Protein AF-B9TQS8-F1 (afdb_monomer)

Nearest PDB structures (foldseek):
  2ict-assembly1_A  TM=6.289E-01  e=6.916E-02  Escherichia coli CFT073
  7csy-assembly1_A  TM=6.172E-01  e=6.916E-02  Pseudomonas aeruginosa PAO1
  2icp-assembly1_A  TM=6.953E-01  e=1.410E-01  Escherichia coli CFT073
  1adr-assembly1_A  TM=7.650E-01  e=1.958E-01  Lederbergvirus P22
  3trb-assembly1_A  TM=6.289E-01  e=1.196E-01  Coxiella burnetii

Secondary structure (DSSP, 8-state):
-------PPPP-HHHHHHHHHTT-SSHHHHHHHHT--HHHHHHHHTTSS---HHHHHHHHHHH---HHHHHHHHHHHHHHHHHHHHHHHS---

InterPro domains:
  IPR001387 Cro/C1-type, helix-turn-helix domain [PF01381] (30-70)
  IPR001387 Cro/C1-type, helix-turn-helix domain [PS50943] (30-70)
  IPR010982 Lambda repressor-like, DNA-binding domain superfamily [G3DSA:1.10.260.40] (19-79)
  IPR010982 Lambda repressor-like, DNA-binding domain superfamily [SSF47413] (17-71)

Foldseek 3Di:
DDDPPPDDQADAQLVVCLCVVVVNPDLVSVCVQLVNDSVQVNCVRVVNDQCDPSSLVSSCVSRVDPSVVSVVSSVVRVVVVVVVVVVVVPPDD

Structure (mmCIF, N/CA/C/O backbone):
data_AF-B9TQS8-F1
#
_entry.id   AF-B9TQS8-F1
#
loop_
_atom_site.group_PDB
_atom_site.id
_atom_site.type_symbol
_atom_site.label_atom_id
_atom_site.label_alt_id
_atom_site.label_comp_id
_atom_site.label_asym_id
_atom_site.label_entity_id
_atom_site.label_seq_id
_atom_site.pdbx_PDB_ins_code
_atom_site.Cartn_x
_atom_site.Cartn_y
_atom_site.Cartn_z
_atom_site.occupancy
_atom_site.B_iso_or_equiv
_atom_site.auth_seq_id
_atom_site.auth_comp_id
_atom_site.auth_asym_id
_atom_site.auth_atom_id
_atom_site.pdbx_PDB_model_num
ATOM 1 N N . MET A 1 1 ? -6.382 29.976 -8.752 1.00 38.97 1 MET A N 1
ATOM 2 C CA . MET A 1 1 ? -5.548 29.268 -7.751 1.00 38.97 1 MET A CA 1
ATOM 3 C C . MET A 1 1 ? -4.759 28.185 -8.474 1.00 38.97 1 MET A C 1
ATOM 5 O O . MET A 1 1 ? -5.365 27.290 -9.043 1.00 38.97 1 MET A O 1
ATOM 9 N N . SER A 1 2 ? -3.436 28.357 -8.564 1.00 33.62 2 SER A N 1
ATOM 10 C CA . SER A 1 2 ? -2.534 27.653 -9.489 1.00 33.62 2 SER A CA 1
ATOM 11 C C . SER A 1 2 ? -2.520 26.131 -9.352 1.00 33.62 2 SER A C 1
ATOM 13 O O . SER A 1 2 ? -2.134 25.598 -8.311 1.00 33.62 2 SER A O 1
ATOM 15 N N . ALA A 1 3 ? -2.795 25.443 -10.459 1.00 41.31 3 ALA A N 1
ATOM 16 C CA . ALA A 1 3 ? -2.372 24.068 -10.679 1.00 41.31 3 ALA A CA 1
ATOM 17 C C . ALA A 1 3 ? -0.850 24.053 -10.909 1.00 41.31 3 ALA A C 1
ATOM 19 O O . ALA A 1 3 ? -0.364 24.252 -12.020 1.00 41.31 3 ALA A O 1
ATOM 20 N N . ARG A 1 4 ? -0.073 23.855 -9.839 1.00 37.22 4 ARG A N 1
ATOM 21 C CA . ARG A 1 4 ? 1.332 23.456 -9.977 1.00 37.22 4 ARG A CA 1
ATOM 22 C C . ARG A 1 4 ? 1.358 22.006 -10.455 1.00 37.22 4 ARG A C 1
ATOM 24 O O . ARG A 1 4 ? 1.174 21.091 -9.659 1.00 37.22 4 ARG A O 1
ATOM 31 N N . LEU A 1 5 ? 1.622 21.800 -11.741 1.00 45.84 5 LEU A N 1
ATOM 32 C CA . LEU A 1 5 ? 2.082 20.520 -12.281 1.00 45.84 5 LEU A CA 1
ATOM 33 C C . LEU A 1 5 ? 3.554 20.316 -11.880 1.00 45.84 5 LEU A C 1
ATOM 35 O O . LEU A 1 5 ? 4.458 20.347 -12.706 1.00 45.84 5 LEU A O 1
ATOM 39 N N . THR A 1 6 ? 3.830 20.196 -10.582 1.00 42.91 6 THR A N 1
ATOM 40 C CA . THR A 1 6 ? 5.173 19.870 -10.087 1.00 42.91 6 THR A CA 1
ATOM 41 C C . THR A 1 6 ? 5.393 18.366 -10.185 1.00 42.91 6 THR A C 1
ATOM 43 O O . THR A 1 6 ? 4.733 17.620 -9.467 1.00 42.91 6 THR A O 1
ATOM 46 N N . GLY A 1 7 ? 6.312 17.951 -11.065 1.00 46.56 7 GLY A N 1
ATOM 47 C CA . GLY A 1 7 ? 7.050 16.680 -11.029 1.00 46.56 7 GLY A CA 1
ATOM 48 C C . GLY A 1 7 ? 6.277 15.473 -10.500 1.00 46.56 7 GLY A C 1
ATOM 49 O O . GLY A 1 7 ? 6.558 14.996 -9.401 1.00 46.56 7 GLY A O 1
ATOM 50 N N . ARG A 1 8 ? 5.301 14.971 -11.266 1.00 53.06 8 ARG A N 1
ATOM 51 C CA . ARG A 1 8 ? 4.615 13.728 -10.903 1.00 53.06 8 ARG A CA 1
ATOM 52 C C . ARG A 1 8 ? 5.625 12.579 -10.967 1.00 53.06 8 ARG A C 1
ATOM 54 O O . ARG A 1 8 ? 6.249 12.360 -12.001 1.00 53.06 8 ARG A O 1
ATOM 61 N N . ALA A 1 9 ? 5.796 11.881 -9.846 1.00 61.16 9 ALA A N 1
ATOM 62 C CA . ALA A 1 9 ? 6.579 10.652 -9.768 1.00 61.16 9 ALA A CA 1
ATOM 63 C C . ALA A 1 9 ? 6.071 9.618 -10.798 1.00 61.16 9 ALA A C 1
ATOM 65 O O . ALA A 1 9 ? 4.912 9.712 -11.218 1.00 61.16 9 ALA A O 1
ATOM 66 N N . PRO A 1 10 ? 6.898 8.635 -11.204 1.00 72.00 10 PRO A N 1
ATOM 67 C CA . PRO A 1 10 ? 6.480 7.631 -12.176 1.00 72.00 10 PRO A CA 1
ATOM 68 C C . PRO A 1 10 ? 5.181 6.937 -11.749 1.00 72.00 10 PRO A C 1
ATOM 70 O O . PRO A 1 10 ? 4.936 6.696 -10.557 1.00 72.00 10 PRO A O 1
ATOM 73 N N . ALA A 1 11 ? 4.333 6.681 -12.747 1.00 86.38 11 ALA A N 1
ATOM 74 C CA . ALA A 1 11 ? 3.031 6.066 -12.554 1.00 86.38 11 ALA A CA 1
ATOM 75 C C . ALA A 1 11 ? 3.200 4.637 -12.027 1.00 86.38 11 ALA A C 1
ATOM 77 O O . ALA A 1 11 ? 4.002 3.866 -12.546 1.00 86.38 11 ALA A O 1
ATOM 78 N N . HIS A 1 12 ? 2.432 4.292 -10.999 1.00 93.38 12 HIS A N 1
ATOM 79 C CA . HIS A 1 12 ? 2.415 2.956 -10.417 1.00 93.38 12 HIS A CA 1
ATOM 80 C C . HIS A 1 12 ? 0.986 2.636 -9.980 1.00 93.38 12 HIS A C 1
ATOM 82 O O . HIS A 1 12 ? 0.485 3.216 -9.017 1.00 93.38 12 HIS A O 1
ATOM 88 N N . CYS A 1 13 ? 0.344 1.675 -10.642 1.00 93.88 13 CYS A N 1
ATOM 89 C CA . CYS A 1 13 ? -1.083 1.369 -10.531 1.00 93.88 13 CYS A CA 1
ATOM 90 C C . CYS A 1 13 ? -1.573 1.235 -9.092 1.00 93.88 13 CYS A C 1
ATOM 92 O O . CYS A 1 13 ? -2.548 1.881 -8.730 1.00 93.88 13 CYS A O 1
ATOM 94 N N . LEU A 1 14 ? -0.897 0.428 -8.267 1.00 96.62 14 LEU A N 1
ATOM 95 C CA . LEU A 1 14 ? -1.271 0.256 -6.860 1.00 96.62 14 LEU A CA 1
ATOM 96 C C . LEU A 1 14 ? -1.232 1.582 -6.086 1.00 96.62 14 LEU A C 1
ATOM 98 O O . LEU A 1 14 ? -2.232 1.981 -5.501 1.00 96.62 14 LEU A O 1
ATOM 102 N N . LEU A 1 15 ? -0.086 2.269 -6.083 1.00 96.38 15 LEU A N 1
ATOM 103 C CA . LEU A 1 15 ? 0.119 3.481 -5.287 1.00 96.38 15 LEU A CA 1
ATOM 104 C C . LEU A 1 15 ? -0.757 4.639 -5.780 1.00 96.38 15 LEU A C 1
ATOM 106 O O . LEU A 1 15 ? -1.330 5.363 -4.970 1.00 96.38 15 LEU A O 1
ATOM 110 N N . ASP A 1 16 ? -0.915 4.779 -7.095 1.00 96.12 16 ASP A N 1
ATOM 111 C CA . ASP A 1 16 ? -1.787 5.790 -7.691 1.00 96.12 16 ASP A CA 1
ATOM 112 C C . ASP A 1 16 ? -3.262 5.517 -7.391 1.00 96.12 16 ASP A C 1
ATOM 114 O O . ASP A 1 16 ? -4.003 6.452 -7.089 1.00 96.12 16 ASP A O 1
ATOM 118 N N . ALA A 1 17 ? -3.687 4.249 -7.412 1.00 96.06 17 ALA A N 1
ATOM 119 C CA . ALA A 1 17 ? -5.043 3.875 -7.034 1.00 96.06 17 ALA A CA 1
ATOM 120 C C . ALA A 1 17 ? -5.315 4.176 -5.558 1.00 96.06 17 ALA A C 1
ATOM 122 O O . ALA A 1 17 ? -6.345 4.766 -5.259 1.00 96.06 17 ALA A O 1
ATOM 123 N N . VAL A 1 18 ? -4.397 3.857 -4.639 1.00 96.75 18 VAL A N 1
ATOM 124 C CA . VAL A 1 18 ? -4.577 4.196 -3.214 1.00 96.75 18 VAL A CA 1
ATOM 125 C C . VAL A 1 18 ? -4.680 5.711 -3.019 1.00 96.75 18 VAL A C 1
ATOM 127 O O . VAL A 1 18 ? -5.576 6.180 -2.317 1.00 96.75 18 VAL A O 1
ATOM 130 N N . ILE A 1 19 ? -3.810 6.485 -3.677 1.00 96.00 19 ILE A N 1
ATOM 131 C CA . ILE A 1 19 ? -3.851 7.952 -3.629 1.00 96.00 19 ILE A CA 1
ATOM 132 C C . ILE A 1 19 ? -5.196 8.479 -4.134 1.00 96.00 19 ILE A C 1
ATOM 134 O O . ILE A 1 19 ? -5.781 9.345 -3.489 1.00 96.00 19 ILE A O 1
ATOM 138 N N . ALA A 1 20 ? -5.710 7.946 -5.243 1.00 95.44 20 ALA A N 1
ATOM 139 C CA . ALA A 1 20 ? -6.990 8.363 -5.803 1.00 95.44 20 ALA A CA 1
ATOM 140 C C . ALA A 1 20 ? -8.182 7.949 -4.921 1.00 95.44 20 ALA A C 1
ATOM 142 O O . ALA A 1 20 ? -9.008 8.792 -4.576 1.00 95.44 20 ALA A O 1
ATOM 143 N N . LEU A 1 21 ? -8.247 6.677 -4.513 1.00 94.00 21 LEU A N 1
ATOM 144 C CA . LEU A 1 21 ? -9.338 6.108 -3.713 1.00 94.00 21 LEU A CA 1
ATOM 145 C C . LEU A 1 21 ? -9.492 6.807 -2.362 1.00 94.00 21 LEU A C 1
ATOM 147 O O . LEU A 1 21 ? -10.605 6.980 -1.875 1.00 94.00 21 LEU A O 1
ATOM 151 N N . ARG A 1 22 ? -8.375 7.218 -1.756 1.00 95.62 22 ARG A N 1
ATOM 152 C CA . ARG A 1 22 ? -8.348 7.861 -0.435 1.00 95.62 22 ARG A CA 1
ATOM 153 C C . ARG A 1 22 ? -8.119 9.370 -0.507 1.00 95.62 22 ARG A C 1
ATOM 155 O O . ARG A 1 22 ? -7.891 9.988 0.527 1.00 95.62 22 ARG A O 1
ATOM 162 N N . GLN A 1 23 ? -8.168 9.950 -1.710 1.00 94.31 23 GLN A N 1
ATOM 163 C CA . GLN A 1 23 ? -8.002 11.386 -1.966 1.00 94.31 23 GLN A CA 1
ATOM 164 C C . GLN A 1 23 ? -6.735 11.978 -1.325 1.00 94.31 23 GLN A C 1
ATOM 166 O O . GLN A 1 23 ? -6.721 13.089 -0.789 1.00 94.31 23 GLN A O 1
ATOM 171 N N . LEU A 1 24 ? -5.639 11.221 -1.364 1.00 94.94 24 LEU A N 1
ATOM 172 C CA . LEU A 1 24 ? -4.363 11.662 -0.824 1.00 94.94 24 LEU A CA 1
ATOM 173 C C . LEU A 1 24 ? -3.736 12.698 -1.755 1.00 94.94 24 LEU A C 1
ATOM 175 O O . LEU A 1 24 ? -3.851 12.637 -2.976 1.00 94.94 24 LEU A O 1
ATOM 179 N N . LYS A 1 25 ? -3.004 13.648 -1.175 1.00 92.44 25 LYS A N 1
ATOM 180 C CA . LYS A 1 25 ? -2.364 14.711 -1.955 1.00 92.44 25 LYS A CA 1
ATOM 181 C C . LYS A 1 25 ? -1.168 14.204 -2.763 1.00 92.44 25 LYS A C 1
ATOM 183 O O . LYS A 1 25 ? -0.901 14.716 -3.845 1.00 92.44 25 LYS A O 1
ATOM 188 N N . ASN A 1 26 ? -0.393 13.283 -2.190 1.00 93.38 26 ASN A N 1
ATOM 189 C CA . ASN A 1 26 ? 0.869 12.792 -2.740 1.00 93.38 26 ASN A CA 1
ATOM 190 C C . ASN A 1 26 ? 1.415 11.601 -1.928 1.00 93.38 26 ASN A C 1
ATOM 192 O O . ASN A 1 26 ? 0.856 11.207 -0.902 1.00 93.38 26 ASN A O 1
ATOM 196 N N . ASP A 1 27 ? 2.573 11.096 -2.353 1.00 94.69 27 ASP A N 1
ATOM 197 C CA . ASP A 1 27 ? 3.319 10.025 -1.687 1.00 94.69 27 ASP A CA 1
ATOM 198 C C . ASP A 1 27 ? 3.728 10.345 -0.249 1.00 94.69 27 ASP A C 1
ATOM 200 O O . ASP A 1 27 ? 3.841 9.438 0.569 1.00 94.69 27 ASP A O 1
ATOM 204 N N . ALA A 1 28 ? 3.947 11.620 0.088 1.00 95.62 28 ALA A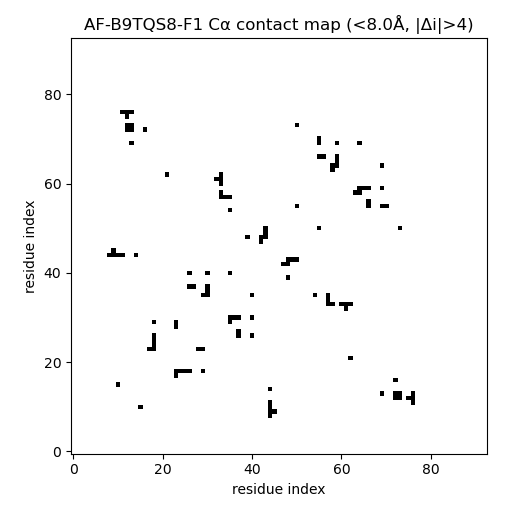 N 1
ATOM 205 C CA . ALA A 1 28 ? 4.288 11.997 1.456 1.00 95.62 28 ALA A CA 1
ATOM 206 C C . ALA A 1 28 ? 3.089 11.799 2.394 1.00 95.62 28 ALA A C 1
ATOM 208 O O . ALA A 1 28 ? 3.264 11.344 3.521 1.00 95.62 28 ALA A O 1
ATOM 209 N N . HIS A 1 29 ? 1.867 12.091 1.934 1.00 96.56 29 HIS A N 1
ATOM 210 C CA . HIS A 1 29 ? 0.651 11.751 2.679 1.00 96.56 29 HIS A CA 1
ATOM 211 C C . HIS A 1 29 ? 0.469 10.231 2.774 1.00 96.56 29 HIS A C 1
ATOM 213 O O . HIS A 1 29 ? 0.195 9.726 3.859 1.00 96.56 29 HIS A O 1
ATOM 219 N N . LEU A 1 30 ? 0.691 9.502 1.673 1.00 96.88 30 LEU A N 1
ATOM 220 C CA . LEU A 1 30 ? 0.629 8.037 1.650 1.00 96.88 30 LEU A CA 1
ATOM 221 C C . LEU A 1 30 ? 1.600 7.407 2.658 1.00 96.88 30 LEU A C 1
ATOM 223 O O . LEU A 1 30 ? 1.193 6.565 3.452 1.00 96.88 30 LEU A O 1
ATOM 227 N N . SER A 1 31 ? 2.857 7.850 2.665 1.00 97.88 31 SER A N 1
ATOM 228 C CA . SER A 1 31 ? 3.910 7.396 3.581 1.00 97.88 31 SER A CA 1
ATOM 229 C C . SER A 1 31 ? 3.520 7.581 5.044 1.00 97.88 31 SER A C 1
ATOM 231 O O . SER A 1 31 ? 3.621 6.641 5.826 1.00 97.88 31 SER A O 1
ATOM 233 N N . ARG A 1 32 ? 3.021 8.768 5.405 1.00 97.31 32 ARG A N 1
ATOM 234 C CA . ARG A 1 32 ? 2.640 9.082 6.789 1.00 97.31 32 ARG A CA 1
ATOM 235 C C . ARG A 1 32 ? 1.502 8.204 7.290 1.00 97.31 32 ARG A C 1
ATOM 237 O O . ARG A 1 32 ? 1.576 7.716 8.408 1.00 97.31 32 ARG A O 1
ATOM 244 N N . LEU A 1 33 ? 0.469 8.009 6.472 1.00 97.88 33 LEU A N 1
ATOM 245 C CA . LEU A 1 33 ? -0.716 7.255 6.880 1.00 97.88 33 LEU A CA 1
ATOM 246 C C . LEU A 1 33 ? -0.476 5.742 6.865 1.00 97.88 33 LEU A C 1
ATOM 248 O O . LEU A 1 33 ? -0.949 5.048 7.751 1.00 97.88 33 LEU A O 1
ATOM 252 N N . SER A 1 34 ? 0.293 5.237 5.898 1.00 96.62 34 SER A N 1
ATOM 253 C CA . SER A 1 34 ? 0.617 3.806 5.802 1.00 96.62 34 SER A CA 1
ATOM 254 C C . SER A 1 34 ? 1.809 3.373 6.651 1.00 96.62 34 SER A C 1
ATOM 256 O O . SER A 1 34 ? 2.161 2.201 6.624 1.00 96.62 34 SER A O 1
ATOM 258 N N . LEU A 1 35 ? 2.481 4.291 7.357 1.00 97.31 35 LEU A N 1
ATOM 259 C CA . LEU A 1 35 ? 3.727 4.030 8.098 1.00 97.31 35 LEU A CA 1
ATOM 260 C C . LEU A 1 35 ? 4.856 3.426 7.238 1.00 97.31 35 LEU A C 1
ATOM 262 O O . LEU A 1 35 ? 5.817 2.853 7.750 1.00 97.31 35 LEU A O 1
ATOM 266 N N . LEU A 1 36 ? 4.765 3.563 5.915 1.00 97.12 36 LEU A N 1
A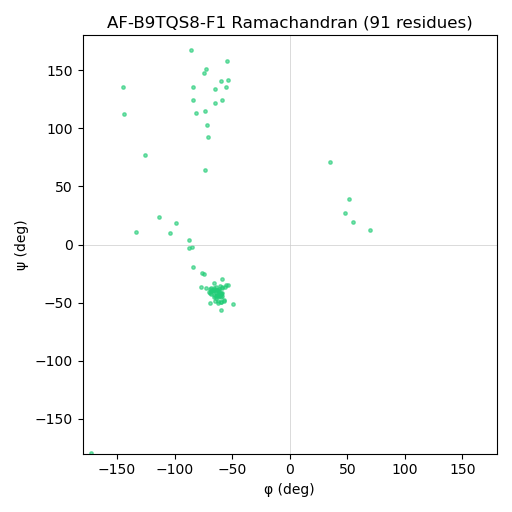TOM 267 C CA . LEU A 1 36 ? 5.820 3.169 4.991 1.00 97.12 36 LEU A CA 1
ATOM 268 C C . LEU A 1 36 ? 6.845 4.289 4.883 1.00 97.12 36 LEU A C 1
ATOM 270 O O . LEU A 1 36 ? 6.490 5.452 4.692 1.00 97.12 36 LEU A O 1
ATOM 274 N N . ALA A 1 37 ? 8.130 3.942 4.924 1.00 97.00 37 ALA A N 1
ATOM 275 C CA . ALA A 1 37 ? 9.186 4.926 4.727 1.00 97.00 37 ALA A CA 1
ATOM 276 C C . ALA A 1 37 ? 9.070 5.598 3.337 1.00 97.00 37 ALA A C 1
ATOM 278 O O . ALA A 1 37 ? 8.819 4.908 2.340 1.00 97.00 37 ALA A O 1
ATOM 279 N N . PRO A 1 38 ? 9.324 6.919 3.218 1.00 96.25 38 PRO A N 1
ATOM 280 C CA . PRO A 1 38 ? 9.298 7.617 1.929 1.00 96.25 38 PRO A CA 1
ATOM 281 C C . PRO A 1 38 ? 10.228 6.987 0.881 1.00 96.25 38 PRO A C 1
ATOM 283 O O . PRO A 1 38 ? 9.902 6.927 -0.305 1.00 96.25 38 PRO A O 1
ATOM 286 N N . SER A 1 39 ? 11.379 6.470 1.325 1.00 95.81 39 SER A N 1
ATOM 287 C CA . SER A 1 39 ? 12.348 5.772 0.476 1.00 95.81 39 SER A CA 1
ATOM 288 C C . SER A 1 39 ? 11.780 4.479 -0.114 1.00 95.81 39 SER A C 1
ATOM 290 O O . SER A 1 39 ? 12.046 4.178 -1.278 1.00 95.81 39 SER A O 1
ATOM 292 N N . SER A 1 40 ? 10.962 3.746 0.645 1.00 96.25 40 SER A N 1
ATOM 293 C CA . SER A 1 40 ? 10.279 2.536 0.182 1.00 96.25 40 SER A CA 1
ATOM 294 C C . SER A 1 40 ? 9.275 2.868 -0.919 1.00 96.25 40 SER A C 1
ATOM 296 O O . SER A 1 40 ? 9.334 2.271 -1.991 1.00 96.25 40 SER A O 1
ATOM 298 N N . ILE A 1 41 ? 8.426 3.883 -0.713 1.00 95.88 41 ILE A N 1
ATOM 299 C CA . ILE A 1 41 ? 7.453 4.333 -1.726 1.00 95.88 41 ILE A CA 1
ATOM 300 C C . ILE A 1 41 ? 8.166 4.789 -3.004 1.00 95.88 41 ILE A C 1
ATOM 302 O O . ILE A 1 41 ? 7.803 4.373 -4.104 1.00 95.88 41 ILE A O 1
ATOM 306 N N . SER A 1 42 ? 9.235 5.579 -2.867 1.00 95.31 42 SER A N 1
ATOM 307 C CA . SER A 1 42 ? 10.043 6.035 -4.004 1.00 95.31 42 SER A CA 1
ATOM 308 C C . SER A 1 42 ? 10.654 4.879 -4.805 1.00 95.31 42 SER A C 1
ATOM 310 O O . SER A 1 42 ? 10.678 4.933 -6.036 1.00 95.31 42 SER A O 1
ATOM 312 N N . LYS A 1 43 ? 11.175 3.844 -4.132 1.00 95.31 43 LYS A N 1
ATOM 313 C CA . LYS A 1 43 ? 11.755 2.668 -4.799 1.00 95.31 43 LYS A CA 1
ATOM 314 C C . LYS A 1 43 ? 10.688 1.847 -5.518 1.00 95.31 43 LYS A C 1
ATOM 316 O O . LYS A 1 43 ? 10.927 1.460 -6.656 1.00 95.31 43 LYS A O 1
ATOM 321 N N . ILE A 1 44 ? 9.524 1.645 -4.894 1.00 95.62 44 ILE A N 1
ATOM 322 C CA . ILE A 1 44 ? 8.392 0.928 -5.499 1.00 95.62 44 ILE A CA 1
ATOM 323 C C . ILE A 1 44 ? 7.934 1.639 -6.774 1.00 95.62 44 ILE A C 1
ATOM 325 O O . ILE A 1 44 ? 7.869 1.020 -7.829 1.00 95.62 44 ILE A O 1
ATOM 329 N N . ARG A 1 45 ? 7.711 2.960 -6.726 1.00 93.38 45 ARG A N 1
ATOM 330 C CA . ARG A 1 45 ? 7.290 3.735 -7.909 1.00 93.38 45 ARG A CA 1
ATOM 331 C C . ARG A 1 45 ? 8.223 3.610 -9.103 1.00 93.38 45 ARG A C 1
ATOM 333 O O . ARG A 1 45 ? 7.774 3.642 -10.240 1.00 93.38 45 ARG A O 1
ATOM 340 N N . ARG A 1 46 ? 9.524 3.526 -8.839 1.00 91.56 46 ARG A N 1
ATOM 341 C CA . ARG A 1 46 ? 10.560 3.423 -9.870 1.00 91.56 46 ARG A CA 1
ATOM 342 C C . ARG A 1 46 ? 10.850 1.981 -10.293 1.00 91.56 46 ARG A C 1
ATOM 344 O O . ARG A 1 46 ? 11.788 1.767 -11.046 1.00 91.56 46 ARG A O 1
ATOM 351 N N . GLY A 1 47 ? 10.114 0.997 -9.773 1.00 89.38 47 GLY A N 1
ATOM 352 C CA . GLY A 1 47 ? 10.353 -0.418 -10.063 1.00 89.38 47 GLY A CA 1
ATOM 353 C C . GLY A 1 47 ? 11.645 -0.980 -9.456 1.00 89.38 47 GLY A C 1
ATOM 354 O O . GLY A 1 47 ? 12.053 -2.082 -9.798 1.00 89.38 47 GLY A O 1
ATOM 355 N N . HIS A 1 48 ? 12.299 -0.261 -8.534 1.00 91.56 48 HIS A N 1
ATOM 356 C CA . HIS A 1 48 ? 13.517 -0.729 -7.852 1.00 91.56 48 HIS A CA 1
ATOM 357 C C . HIS A 1 48 ? 13.231 -1.555 -6.592 1.00 91.56 48 HIS A C 1
ATOM 359 O O 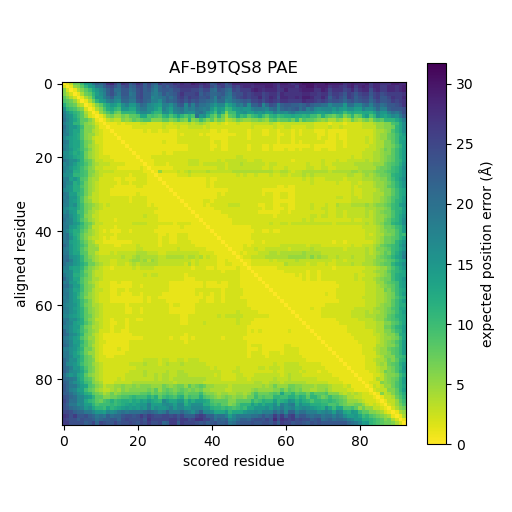. HIS A 1 48 ? 14.160 -2.007 -5.923 1.00 91.56 48 HIS A O 1
ATOM 365 N N . ALA A 1 49 ? 11.963 -1.704 -6.217 1.00 92.81 49 ALA A N 1
ATOM 366 C CA . ALA A 1 49 ? 11.535 -2.584 -5.141 1.00 92.81 49 ALA A CA 1
ATOM 367 C C . ALA A 1 49 ? 10.178 -3.192 -5.490 1.00 92.81 49 ALA A C 1
ATOM 369 O O . ALA A 1 49 ? 9.271 -2.488 -5.931 1.00 92.81 49 ALA A O 1
ATOM 370 N N . SER A 1 50 ? 10.040 -4.495 -5.255 1.00 92.44 50 SER A N 1
ATOM 371 C CA . SER A 1 50 ? 8.751 -5.175 -5.359 1.00 92.44 50 SER A CA 1
ATOM 372 C C . SER A 1 50 ? 7.841 -4.796 -4.190 1.00 92.44 50 SER A C 1
ATOM 374 O O . SER A 1 50 ? 8.306 -4.522 -3.082 1.00 92.44 50 SER A O 1
ATOM 376 N N . VAL A 1 51 ? 6.530 -4.823 -4.424 1.00 96.88 51 VAL A N 1
ATOM 377 C CA . VAL A 1 51 ? 5.532 -4.687 -3.358 1.00 96.88 51 VAL A CA 1
ATOM 378 C C . VAL A 1 51 ? 5.496 -5.983 -2.549 1.00 96.88 51 VAL A C 1
ATOM 380 O O . VAL A 1 51 ? 5.131 -7.036 -3.067 1.00 96.88 51 VAL A O 1
ATOM 383 N N . THR A 1 52 ? 5.878 -5.907 -1.276 1.00 97.06 52 THR A N 1
ATOM 384 C CA . THR A 1 52 ? 5.880 -7.052 -0.357 1.00 97.06 52 THR A CA 1
ATOM 385 C C . THR A 1 52 ? 4.515 -7.249 0.308 1.00 97.06 52 THR A C 1
ATOM 387 O O . THR A 1 52 ? 3.656 -6.364 0.289 1.00 97.06 52 THR A O 1
ATOM 390 N N . ALA A 1 53 ? 4.321 -8.398 0.962 1.00 97.25 53 ALA A N 1
ATOM 391 C CA . ALA A 1 53 ? 3.128 -8.653 1.771 1.00 97.25 53 ALA A CA 1
ATOM 392 C C . ALA A 1 53 ? 2.952 -7.621 2.902 1.00 97.25 53 ALA A C 1
ATOM 394 O O . ALA A 1 53 ? 1.837 -7.184 3.162 1.00 97.25 53 ALA A O 1
ATOM 395 N N . GLU A 1 54 ? 4.050 -7.179 3.519 1.00 97.38 54 GLU A N 1
ATOM 396 C CA . GLU A 1 54 ? 4.052 -6.148 4.564 1.00 97.38 54 GLU A CA 1
ATOM 397 C C . GLU A 1 54 ? 3.536 -4.794 4.047 1.00 97.38 54 GLU A C 1
ATOM 399 O O . GLU A 1 54 ? 2.779 -4.110 4.732 1.00 97.38 54 GLU A O 1
ATOM 404 N N . VAL A 1 55 ? 3.892 -4.416 2.812 1.00 97.62 55 VAL A N 1
ATOM 405 C CA . VAL A 1 55 ? 3.355 -3.207 2.165 1.00 97.62 55 VAL A CA 1
ATOM 406 C C . VAL A 1 55 ? 1.849 -3.341 1.947 1.00 97.62 55 VAL A C 1
ATOM 408 O O . VAL A 1 55 ? 1.109 -2.413 2.258 1.00 97.62 55 VAL A O 1
ATOM 411 N N . LEU A 1 56 ? 1.382 -4.488 1.442 1.00 98.19 56 LEU A N 1
ATOM 412 C CA . LEU A 1 56 ? -0.051 -4.731 1.245 1.00 98.19 56 LEU A CA 1
ATOM 413 C C . LEU A 1 56 ? -0.822 -4.679 2.567 1.00 98.19 56 LEU A C 1
ATOM 415 O O . LEU A 1 56 ? -1.892 -4.079 2.613 1.00 98.19 56 LEU A O 1
ATOM 419 N N . LEU A 1 57 ? -0.268 -5.267 3.630 1.00 98.38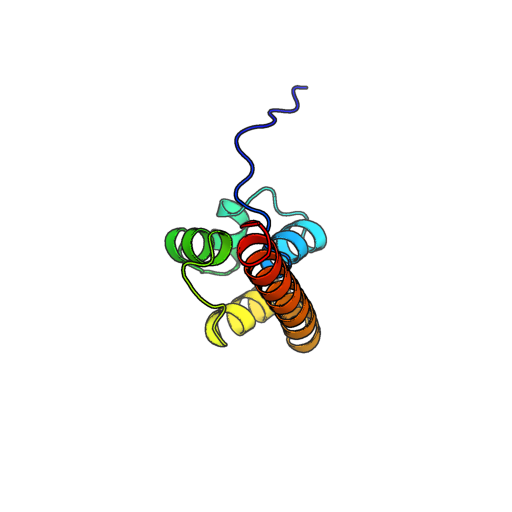 57 LEU A N 1
ATOM 420 C CA . LEU A 1 57 ? -0.878 -5.257 4.954 1.00 98.38 57 LEU A CA 1
ATOM 421 C C . LEU A 1 57 ? -0.999 -3.829 5.499 1.00 98.38 57 LEU A C 1
ATOM 423 O O . LEU A 1 57 ? -2.091 -3.415 5.865 1.00 98.38 57 LEU A O 1
ATOM 427 N N . ARG A 1 58 ? 0.071 -3.030 5.437 1.00 98.19 58 ARG A N 1
ATOM 428 C CA . ARG A 1 58 ? 0.032 -1.627 5.881 1.00 98.19 58 ARG A CA 1
ATOM 429 C C . ARG A 1 58 ? -0.960 -0.770 5.104 1.00 98.19 58 ARG A C 1
ATOM 431 O O . ARG A 1 58 ? -1.605 0.104 5.673 1.00 98.19 58 ARG A O 1
ATOM 438 N N . LEU A 1 59 ? -1.083 -0.993 3.796 1.00 98.19 59 LEU A N 1
ATOM 439 C CA . LEU A 1 59 ? -2.079 -0.297 2.981 1.00 98.19 59 LEU A CA 1
ATOM 440 C C . LEU A 1 59 ? -3.505 -0.734 3.332 1.00 98.19 59 LEU A C 1
ATOM 442 O O . LEU A 1 59 ? -4.405 0.101 3.338 1.00 98.19 59 LEU A O 1
ATOM 446 N N . HIS A 1 60 ? -3.705 -2.020 3.623 1.00 98.19 60 HIS A N 1
ATOM 447 C CA . HIS A 1 60 ? -4.983 -2.535 4.097 1.00 98.19 60 HIS A CA 1
ATOM 448 C C . HIS A 1 60 ? -5.368 -1.897 5.435 1.00 98.19 60 HIS A C 1
ATOM 450 O O . HIS A 1 60 ? -6.452 -1.341 5.537 1.00 98.19 60 HIS A O 1
ATOM 456 N N . GLU A 1 61 ? -4.468 -1.901 6.414 1.00 98.31 61 GLU A N 1
ATOM 457 C CA . GLU A 1 61 ? -4.718 -1.373 7.760 1.00 98.31 61 GLU A CA 1
ATOM 458 C C . GLU A 1 61 ? -4.929 0.147 7.774 1.00 98.31 61 GLU A C 1
ATOM 460 O O . GLU A 1 61 ? -5.804 0.647 8.471 1.00 98.31 61 GLU A O 1
ATOM 465 N N . ALA A 1 62 ? -4.156 0.906 6.992 1.00 98.00 62 ALA A N 1
ATOM 466 C CA . ALA A 1 62 ? -4.258 2.367 6.985 1.00 98.00 62 ALA A CA 1
ATOM 467 C C . ALA A 1 62 ? -5.477 2.900 6.217 1.00 98.00 62 ALA A C 1
ATOM 469 O O . ALA A 1 62 ? -5.906 4.039 6.430 1.00 98.00 62 ALA A O 1
ATOM 470 N N . PHE A 1 63 ? -5.990 2.120 5.264 1.00 97.56 63 PHE A N 1
ATOM 471 C CA . PHE A 1 63 ? -6.973 2.596 4.294 1.00 97.56 63 PHE A CA 1
ATOM 472 C C . PHE A 1 63 ? -8.161 1.656 4.091 1.00 97.56 63 PHE A C 1
ATOM 474 O O . PHE A 1 63 ? -8.914 1.854 3.136 1.00 97.56 63 PHE A O 1
ATOM 481 N N . ASP A 1 64 ? -8.335 0.640 4.928 1.00 97.75 64 ASP A N 1
ATOM 482 C CA . ASP A 1 64 ? -9.436 -0.329 4.862 1.00 97.75 64 ASP A CA 1
ATOM 483 C C . ASP A 1 64 ? -9.669 -0.909 3.455 1.00 97.75 64 ASP A C 1
ATOM 485 O O . ASP A 1 64 ? -10.780 -1.290 3.085 1.00 97.75 64 ASP A O 1
ATOM 489 N N . ILE A 1 65 ? -8.621 -0.955 2.623 1.00 97.94 65 ILE A N 1
ATOM 490 C CA . ILE A 1 65 ? -8.725 -1.481 1.263 1.00 97.94 65 ILE A CA 1
ATOM 491 C C . ILE A 1 65 ? -8.572 -2.994 1.365 1.00 97.94 65 ILE A C 1
ATOM 493 O O . ILE A 1 65 ? -7.551 -3.453 1.884 1.00 97.94 65 ILE A O 1
ATOM 497 N N . PRO A 1 66 ? -9.522 -3.800 0.865 1.00 98.19 66 PRO A N 1
ATOM 498 C CA . PRO A 1 66 ? -9.403 -5.249 0.922 1.00 98.19 66 PRO A CA 1
ATOM 499 C C . PRO A 1 66 ? -8.099 -5.729 0.279 1.00 98.19 66 PRO A C 1
ATOM 501 O O . PRO A 1 66 ? -7.759 -5.322 -0.834 1.00 98.19 66 PRO A O 1
ATOM 504 N N . ILE A 1 67 ? -7.399 -6.662 0.933 1.00 98.31 67 ILE A N 1
ATOM 505 C CA . ILE A 1 67 ? -6.149 -7.243 0.408 1.00 98.31 67 ILE A CA 1
ATOM 506 C C . ILE A 1 67 ? -6.350 -7.802 -1.011 1.00 98.31 67 ILE A C 1
ATOM 508 O O . ILE A 1 67 ? -5.454 -7.703 -1.848 1.00 98.31 67 ILE A O 1
ATOM 512 N N . ALA A 1 68 ? -7.529 -8.355 -1.311 1.00 98.12 68 ALA A N 1
ATOM 513 C CA . ALA A 1 68 ? -7.877 -8.841 -2.645 1.00 98.12 68 ALA A CA 1
ATOM 514 C C . ALA A 1 68 ? -7.828 -7.735 -3.716 1.00 98.12 68 ALA A C 1
ATOM 516 O O . ALA A 1 68 ? -7.280 -7.953 -4.797 1.00 98.12 68 ALA A O 1
ATOM 517 N N . GLU A 1 69 ? -8.328 -6.537 -3.407 1.00 97.94 69 GLU A N 1
ATOM 518 C CA . GLU A 1 69 ? -8.296 -5.401 -4.332 1.00 97.94 69 GLU A CA 1
ATOM 519 C C . GLU A 1 69 ? -6.866 -4.880 -4.518 1.00 97.94 69 GLU A C 1
ATOM 521 O O . GLU A 1 69 ? -6.431 -4.640 -5.646 1.00 97.94 69 GLU A O 1
ATOM 526 N N . LEU A 1 70 ? -6.082 -4.810 -3.437 1.00 98.31 70 LEU A N 1
ATOM 527 C CA . LEU A 1 70 ? -4.662 -4.454 -3.519 1.00 98.31 70 LEU A CA 1
ATOM 528 C C . LEU A 1 70 ? -3.878 -5.453 -4.389 1.00 98.31 70 LEU A C 1
ATOM 530 O O . LEU A 1 70 ? -3.081 -5.049 -5.236 1.00 98.31 70 LEU A O 1
ATOM 534 N N . LYS A 1 71 ? -4.139 -6.760 -4.253 1.00 98.00 71 LYS A N 1
ATOM 535 C CA . LYS A 1 71 ? -3.539 -7.800 -5.107 1.00 98.00 71 LYS A CA 1
ATOM 536 C C . LYS A 1 71 ? -3.943 -7.653 -6.573 1.00 98.00 71 LYS A C 1
ATOM 538 O O . LYS A 1 71 ? -3.099 -7.825 -7.447 1.00 98.00 71 LYS A O 1
ATOM 543 N N . ARG A 1 72 ? -5.199 -7.300 -6.859 1.00 98.00 72 ARG A N 1
ATOM 544 C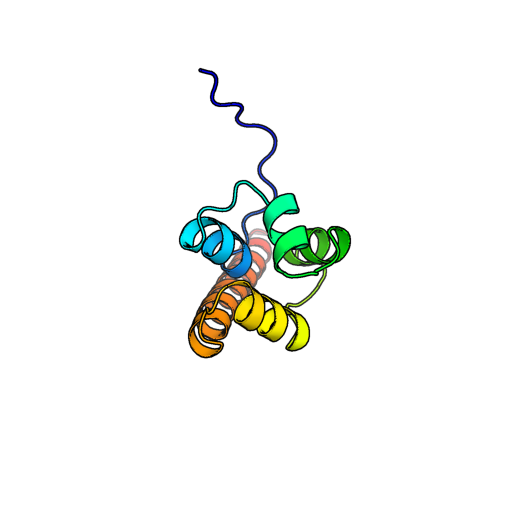 CA . ARG A 1 72 ? -5.679 -7.058 -8.229 1.00 98.00 72 ARG A CA 1
ATOM 545 C C . ARG A 1 72 ? -4.955 -5.878 -8.881 1.00 98.00 72 ARG A C 1
ATOM 547 O O . ARG A 1 72 ? -4.544 -5.962 -10.039 1.00 98.00 72 ARG A O 1
ATOM 554 N N . LEU A 1 73 ? -4.759 -4.795 -8.132 1.00 96.94 73 LEU A N 1
ATOM 555 C CA . LEU A 1 73 ? -3.994 -3.629 -8.578 1.00 96.94 73 LEU A CA 1
ATOM 556 C C . LEU A 1 73 ? -2.511 -3.957 -8.794 1.00 96.94 73 LEU A C 1
ATOM 558 O O . LEU A 1 73 ? -1.919 -3.488 -9.767 1.00 96.94 73 LEU A O 1
ATOM 562 N N . LEU A 1 74 ? -1.924 -4.785 -7.926 1.00 96.31 74 LEU A N 1
ATOM 563 C CA . LEU A 1 74 ? -0.551 -5.263 -8.084 1.00 96.31 74 LEU A CA 1
ATOM 564 C C . LEU A 1 74 ? -0.397 -6.153 -9.325 1.00 96.31 74 LEU A C 1
ATOM 566 O O . LEU A 1 74 ? 0.516 -5.932 -10.111 1.00 96.31 74 LEU A O 1
ATOM 570 N N . ALA A 1 75 ? -1.321 -7.089 -9.559 1.00 95.50 75 ALA A N 1
ATOM 571 C CA . ALA A 1 75 ? -1.320 -7.924 -10.760 1.00 95.50 75 ALA A CA 1
ATOM 572 C C . ALA A 1 75 ? -1.398 -7.073 -12.038 1.00 95.50 75 ALA A C 1
ATOM 574 O O . ALA A 1 75 ? -0.658 -7.309 -12.992 1.00 95.50 75 ALA A O 1
ATOM 575 N N . ARG A 1 76 ? -2.233 -6.023 -12.036 1.00 95.31 76 ARG A N 1
ATOM 576 C CA . ARG A 1 76 ? -2.277 -5.048 -13.134 1.00 95.31 76 ARG A CA 1
ATOM 577 C C . ARG A 1 76 ? -0.928 -4.351 -13.336 1.00 95.31 76 ARG A C 1
ATOM 579 O O . ARG A 1 76 ? -0.524 -4.197 -14.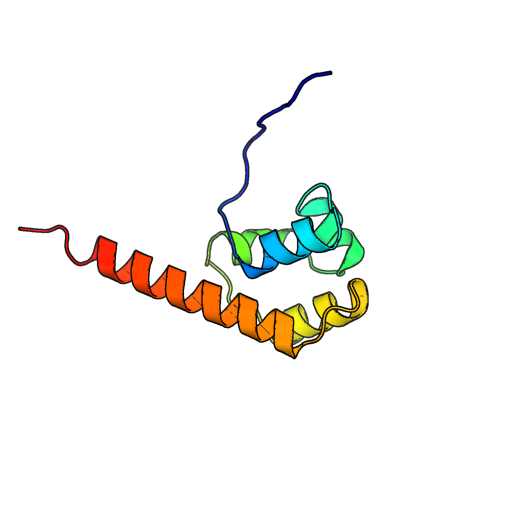484 1.00 95.31 76 ARG A O 1
ATOM 586 N N . GLN A 1 77 ? -0.241 -3.946 -12.263 1.00 93.62 77 GLN A N 1
ATOM 587 C CA . GLN A 1 77 ? 1.094 -3.348 -12.369 1.00 93.62 77 GLN A CA 1
ATOM 588 C C . GLN A 1 77 ? 2.079 -4.314 -13.034 1.00 93.62 77 GLN A C 1
ATOM 590 O O . GLN A 1 77 ? 2.705 -3.944 -14.020 1.00 93.62 77 GLN A O 1
ATOM 595 N N . SER A 1 78 ? 2.141 -5.566 -12.576 1.00 92.19 78 SER A N 1
ATOM 596 C CA . SER A 1 78 ? 3.037 -6.575 -13.153 1.00 92.19 78 SER A CA 1
ATOM 597 C C . SER A 1 78 ? 2.773 -6.820 -14.642 1.00 92.19 78 SER A C 1
ATOM 599 O O . SER A 1 78 ? 3.713 -6.995 -15.413 1.00 92.19 78 SER A O 1
ATOM 601 N N . MET A 1 79 ? 1.508 -6.782 -15.079 1.00 91.88 79 MET A N 1
ATOM 602 C CA . MET A 1 79 ? 1.174 -6.866 -16.507 1.00 91.88 79 MET A CA 1
ATOM 603 C C . MET A 1 79 ? 1.675 -5.653 -17.302 1.00 91.88 79 MET A C 1
ATOM 605 O O . MET A 1 79 ? 2.094 -5.811 -18.447 1.00 91.88 79 MET A O 1
ATOM 609 N N . LEU A 1 80 ? 1.628 -4.445 -16.733 1.00 89.62 80 LEU A N 1
ATOM 610 C CA . LEU A 1 80 ? 2.163 -3.244 -17.383 1.00 89.62 80 LEU A CA 1
ATOM 611 C C . LEU A 1 80 ? 3.688 -3.287 -17.467 1.00 89.62 80 LEU A C 1
ATOM 613 O O . LEU A 1 80 ? 4.232 -2.976 -18.523 1.00 89.62 80 LEU A O 1
ATOM 617 N N . ASP A 1 81 ? 4.354 -3.733 -16.404 1.00 88.00 81 ASP A N 1
ATOM 618 C CA . ASP A 1 81 ? 5.809 -3.889 -16.373 1.00 88.00 81 ASP A CA 1
ATOM 619 C C . ASP A 1 81 ? 6.270 -4.909 -17.425 1.00 88.00 81 ASP A C 1
ATOM 621 O O . ASP A 1 81 ? 7.193 -4.640 -18.194 1.00 88.00 81 ASP A O 1
ATOM 625 N N . ALA A 1 82 ? 5.569 -6.044 -17.542 1.00 87.50 82 ALA A N 1
ATOM 626 C CA . ALA A 1 82 ? 5.843 -7.055 -18.565 1.00 87.50 82 ALA A CA 1
ATOM 627 C C . ALA A 1 82 ? 5.672 -6.506 -19.994 1.00 87.50 82 ALA A C 1
ATOM 629 O O . ALA A 1 82 ? 6.483 -6.791 -20.875 1.00 87.50 82 ALA A O 1
ATOM 630 N N . ARG A 1 83 ? 4.644 -5.678 -20.230 1.00 84.62 83 ARG A N 1
ATOM 631 C CA . ARG A 1 83 ? 4.420 -5.025 -21.532 1.00 84.62 83 ARG A CA 1
ATOM 632 C C . ARG A 1 83 ? 5.481 -3.977 -21.848 1.00 84.62 83 ARG A C 1
ATOM 634 O O . ARG A 1 83 ? 5.910 -3.891 -22.995 1.00 84.62 83 ARG A O 1
ATOM 641 N N . ALA A 1 84 ? 5.902 -3.195 -20.857 1.00 83.31 84 ALA A N 1
ATOM 642 C CA . ALA A 1 84 ? 6.972 -2.217 -21.019 1.00 83.31 84 ALA A CA 1
ATOM 643 C C . ALA A 1 84 ? 8.307 -2.905 -21.348 1.00 83.31 84 ALA A C 1
ATOM 645 O O . ALA A 1 84 ? 9.008 -2.468 -22.256 1.00 83.31 84 ALA A O 1
ATOM 646 N N . GLY A 1 85 ? 8.614 -4.022 -20.680 1.00 77.75 85 GLY A N 1
ATOM 647 C CA . GLY A 1 85 ? 9.786 -4.844 -20.988 1.00 77.75 85 GLY A CA 1
ATOM 648 C C . GLY A 1 85 ? 9.760 -5.415 -22.409 1.00 77.75 85 GLY A C 1
ATOM 649 O O . GLY A 1 85 ? 10.754 -5.322 -23.124 1.00 77.75 85 GLY A O 1
ATOM 650 N N . ALA A 1 86 ? 8.613 -5.937 -22.857 1.00 72.88 86 ALA A N 1
ATOM 651 C CA . ALA A 1 86 ? 8.460 -6.458 -24.217 1.00 72.88 86 ALA A CA 1
ATOM 652 C C . ALA A 1 86 ? 8.594 -5.366 -25.298 1.00 72.88 86 ALA A C 1
ATOM 654 O O . ALA A 1 86 ? 9.214 -5.600 -26.331 1.00 72.88 86 ALA A O 1
ATOM 655 N N . ALA A 1 87 ? 8.061 -4.164 -25.055 1.00 70.88 87 ALA A N 1
ATOM 656 C CA . ALA A 1 87 ? 8.167 -3.042 -25.990 1.00 70.88 87 ALA A CA 1
ATOM 657 C C . ALA A 1 87 ? 9.615 -2.550 -26.175 1.00 70.88 87 ALA A C 1
ATOM 659 O O . ALA A 1 87 ? 9.981 -2.140 -27.271 1.00 70.88 87 ALA A O 1
ATOM 660 N N . LEU A 1 88 ? 10.444 -2.618 -25.127 1.00 64.44 88 LEU A N 1
ATOM 661 C CA . LEU A 1 88 ? 11.867 -2.264 -25.206 1.00 64.44 88 LEU A CA 1
ATOM 662 C C . LEU A 1 88 ? 12.708 -3.325 -25.934 1.00 64.44 88 LEU A C 1
ATOM 664 O O . LEU A 1 88 ? 13.748 -2.990 -26.491 1.00 64.44 88 LEU A O 1
ATOM 668 N N . ALA A 1 89 ? 12.269 -4.586 -25.946 1.00 67.88 89 ALA A N 1
ATOM 669 C CA . 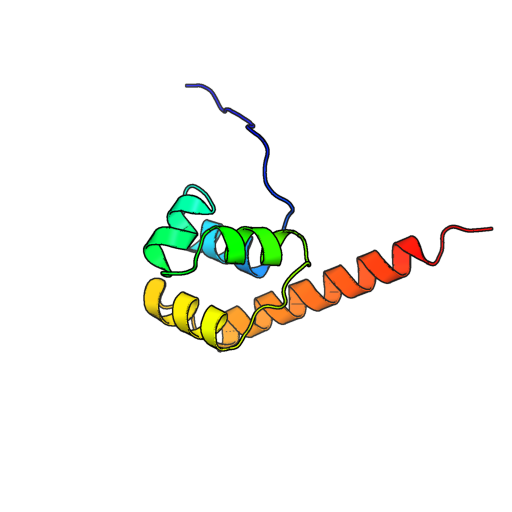ALA A 1 89 ? 12.981 -5.683 -26.604 1.00 67.88 89 ALA A CA 1
ATOM 670 C C . ALA A 1 89 ? 12.693 -5.797 -28.117 1.00 67.88 89 ALA A C 1
ATOM 672 O O . ALA A 1 89 ? 13.474 -6.416 -28.830 1.00 67.88 89 ALA A O 1
ATOM 673 N N . GLY A 1 90 ? 11.595 -5.215 -28.614 1.00 60.66 90 GLY A N 1
ATOM 674 C CA . GLY A 1 90 ? 11.142 -5.347 -30.009 1.00 60.66 90 GLY A CA 1
ATOM 675 C C . GLY A 1 90 ? 11.510 -4.192 -30.951 1.00 60.66 90 GLY A C 1
ATOM 676 O O . GLY A 1 90 ? 10.846 -4.032 -31.968 1.00 60.66 90 GLY A O 1
ATOM 677 N N . GLY A 1 91 ? 12.489 -3.349 -30.600 1.00 53.81 91 GLY A N 1
ATOM 678 C CA . GLY A 1 91 ? 12.812 -2.103 -31.317 1.00 53.81 91 GLY A CA 1
ATOM 679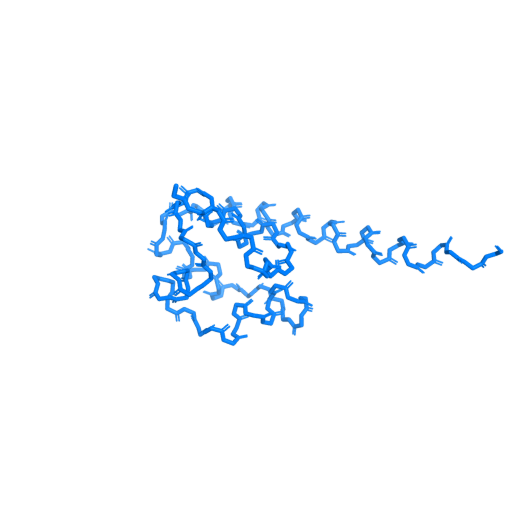 C C . GLY A 1 91 ? 14.175 -2.060 -32.018 1.00 53.81 91 GLY A C 1
ATOM 680 O O . GLY A 1 91 ? 14.708 -0.969 -32.196 1.00 53.81 91 GLY A O 1
ATOM 681 N N . ALA A 1 92 ? 14.762 -3.207 -32.363 1.00 54.25 92 ALA A N 1
ATOM 682 C CA . ALA A 1 92 ? 16.049 -3.282 -33.054 1.00 54.25 92 ALA A CA 1
ATOM 683 C C . ALA A 1 92 ? 15.928 -4.126 -34.331 1.00 54.25 92 ALA A C 1
ATOM 685 O O . ALA A 1 92 ? 16.347 -5.277 -34.343 1.00 54.25 92 ALA A O 1
ATOM 686 N N . ASP A 1 93 ? 15.345 -3.536 -35.374 1.00 49.62 93 ASP A N 1
ATOM 687 C CA . ASP A 1 93 ? 15.506 -3.944 -36.776 1.00 49.62 93 ASP A CA 1
ATOM 688 C C . ASP A 1 93 ? 15.606 -2.684 -37.648 1.00 49.62 93 ASP A C 1
ATOM 690 O O . ASP A 1 93 ? 14.743 -1.785 -37.489 1.00 49.62 93 ASP A O 1
#

Radius of gyration: 14.57 Å; Cα contacts (8 Å, |Δi|>4): 63; chains: 1; bounding box: 26×38×45 Å

Sequence (93 aa):
MSARLTGRAPAHCLLDAVIALRQLKNDAHLSRLSLLAPSSISKIRRGHASVTAEVLLRLHEAFDIPIAELKRLLARQSMLDARAGAALAGGAD

Organism: Ricinus communis (NCBI:txid3988)

Solvent-accessible surface area (backbone atoms only — not comparable to full-a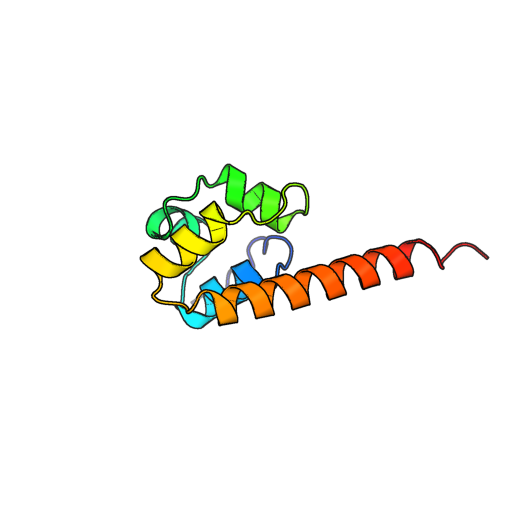tom values): 5555 Å² total; per-residue (Å²): 134,85,84,76,86,68,80,78,70,64,83,38,55,46,64,52,44,51,32,60,78,67,69,45,91,46,66,69,54,48,19,66,63,36,71,43,56,63,68,56,55,56,31,39,39,69,68,74,37,80,88,46,72,67,56,50,48,31,46,22,72,58,60,75,43,56,63,68,59,54,50,52,31,43,53,52,36,54,54,50,51,53,50,55,53,51,60,69,71,72,73,84,129

pLDDT: mean 87.01, std 17.52, range [33.62, 98.38]

Mean predicted aligned error: 6.33 Å